Protein AF-A0A9D2U458-F1 (afdb_monomer_lite)

pLDDT: mean 92.17, std 5.58, range [60.75, 97.31]

Radius of gyration: 13.57 Å; chains: 1; bounding box: 36×21×44 Å

Organism: NCBI:txid2838689

Foldseek 3Di:
DDDDPVNLVVVLVVQLVVLVCVLLVVQFPDKDKDWDDDDPDIWIAIWGQGPNDIDGSCRSDVPPVSSVVSGVVNSVRD

Sequence (78 aa):
MDRVFEDEFMEAQSRIIALCVKFAGNRADQVYAYGSIEESSISFNAFFNIDGQIETTNNITADTDAIWDFLDLGEAVK

Structure (mmCIF, N/CA/C/O backbone):
data_AF-A0A9D2U458-F1
#
_ent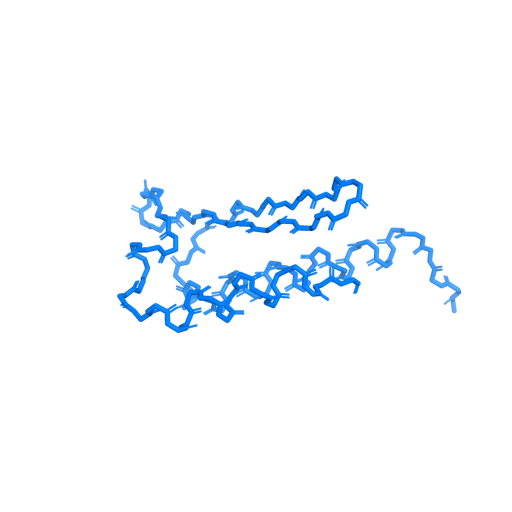ry.id   AF-A0A9D2U458-F1
#
loop_
_atom_site.group_PDB
_atom_site.id
_atom_site.type_symbol
_atom_site.label_atom_id
_atom_site.label_alt_id
_atom_site.label_comp_id
_atom_site.label_asym_id
_atom_site.label_entity_id
_atom_site.label_seq_id
_atom_site.pdbx_PDB_ins_code
_atom_site.Cartn_x
_atom_site.Cartn_y
_atom_site.Cartn_z
_atom_site.occupancy
_atom_site.B_iso_or_equiv
_atom_site.auth_seq_id
_atom_site.auth_comp_id
_atom_site.auth_asym_id
_atom_site.auth_atom_id
_atom_site.pdbx_PDB_model_num
ATOM 1 N N . MET A 1 1 ? 1.866 -1.028 -29.231 1.00 71.12 1 MET A N 1
ATOM 2 C CA . MET A 1 1 ? 2.142 0.314 -28.695 1.00 71.12 1 MET A CA 1
ATOM 3 C C . MET A 1 1 ? 3.295 0.116 -27.746 1.00 71.12 1 MET A C 1
ATOM 5 O O . MET A 1 1 ? 3.160 -0.733 -26.871 1.00 71.12 1 MET A O 1
ATOM 9 N N . ASP A 1 2 ? 4.435 0.746 -28.000 1.00 84.94 2 ASP A N 1
ATOM 10 C CA . ASP A 1 2 ? 5.561 0.655 -27.071 1.00 84.94 2 ASP A CA 1
ATOM 11 C C . ASP A 1 2 ? 5.155 1.328 -25.759 1.00 84.94 2 ASP A C 1
ATOM 13 O O . ASP A 1 2 ? 4.506 2.376 -25.791 1.00 84.94 2 ASP A O 1
ATOM 17 N N . ARG A 1 3 ? 5.462 0.688 -24.626 1.00 88.00 3 ARG A N 1
ATOM 18 C CA . ARG A 1 3 ? 5.143 1.243 -23.308 1.00 88.00 3 ARG A CA 1
ATOM 19 C C . ARG A 1 3 ? 6.029 2.453 -23.056 1.00 88.00 3 ARG A C 1
ATOM 21 O O . ARG A 1 3 ? 7.241 2.386 -23.273 1.00 88.00 3 ARG A O 1
ATOM 28 N N . VAL A 1 4 ? 5.419 3.553 -22.627 1.00 95.38 4 VAL A N 1
ATOM 29 C CA . VAL A 1 4 ? 6.149 4.761 -22.226 1.00 95.38 4 VAL A CA 1
ATOM 30 C C . VAL A 1 4 ? 6.372 4.770 -20.717 1.00 95.38 4 VAL A C 1
ATOM 32 O O . VAL A 1 4 ? 5.803 3.960 -19.986 1.00 95.38 4 VAL A O 1
ATOM 35 N N . PHE A 1 5 ? 7.218 5.682 -20.243 1.00 93.19 5 PHE A N 1
ATOM 36 C CA . PHE A 1 5 ? 7.547 5.804 -18.823 1.00 93.19 5 PHE A CA 1
ATOM 37 C C . PHE A 1 5 ? 6.293 5.905 -17.942 1.00 93.19 5 PHE A C 1
ATOM 39 O O . PHE A 1 5 ? 6.205 5.243 -16.913 1.00 93.19 5 PHE A O 1
ATOM 46 N N . GLU A 1 6 ? 5.304 6.686 -18.370 1.00 95.50 6 GLU A N 1
ATOM 47 C CA . GLU A 1 6 ? 4.053 6.882 -17.647 1.00 95.50 6 GLU A CA 1
ATOM 48 C C . GLU A 1 6 ? 3.247 5.582 -17.519 1.00 95.50 6 GLU A C 1
ATOM 50 O O . GLU A 1 6 ? 2.622 5.370 -16.485 1.00 95.50 6 GLU A O 1
ATOM 55 N N . ASP A 1 7 ? 3.295 4.683 -18.509 1.00 95.00 7 ASP A N 1
ATOM 56 C CA . ASP A 1 7 ? 2.578 3.402 -18.456 1.00 95.00 7 ASP A CA 1
ATOM 57 C C . ASP A 1 7 ? 3.196 2.448 -17.428 1.00 95.00 7 ASP A C 1
ATOM 59 O O . ASP A 1 7 ? 2.477 1.739 -16.722 1.00 95.00 7 ASP A O 1
ATOM 63 N N . GLU A 1 8 ? 4.527 2.405 -17.361 1.00 92.56 8 GLU A N 1
ATOM 64 C CA . GLU A 1 8 ? 5.272 1.610 -16.377 1.00 92.56 8 GLU A CA 1
ATOM 65 C C . GLU A 1 8 ? 5.084 2.193 -14.970 1.00 92.56 8 GLU A C 1
ATOM 67 O O . GLU A 1 8 ? 4.771 1.476 -14.018 1.00 92.56 8 GLU A O 1
ATOM 72 N N . PHE A 1 9 ? 5.181 3.519 -14.841 1.00 90.44 9 PHE A N 1
ATOM 73 C CA . PHE A 1 9 ? 5.003 4.207 -13.567 1.00 90.44 9 PHE A CA 1
ATOM 74 C C . PHE A 1 9 ? 3.581 4.043 -13.017 1.00 90.44 9 PHE A C 1
ATOM 76 O O . PHE A 1 9 ? 3.404 3.729 -11.839 1.00 90.44 9 PHE A O 1
ATOM 83 N N . MET A 1 10 ? 2.561 4.183 -13.868 1.00 93.12 10 MET A N 1
ATOM 84 C CA . MET A 1 10 ? 1.165 3.973 -13.478 1.00 93.12 10 MET A CA 1
ATOM 85 C C . MET A 1 10 ? 0.888 2.525 -13.073 1.00 93.12 10 MET A C 1
ATOM 87 O O . MET A 1 10 ? 0.112 2.296 -12.142 1.00 93.12 10 MET A O 1
ATOM 91 N N . GLU A 1 11 ? 1.514 1.541 -13.725 1.00 93.62 11 GLU A N 1
ATOM 92 C CA . GLU A 1 11 ? 1.404 0.138 -13.314 1.00 93.62 11 GLU A CA 1
ATOM 93 C C . GLU A 1 11 ? 2.018 -0.079 -11.926 1.00 93.62 11 GLU A C 1
ATOM 95 O O . GLU A 1 11 ? 1.364 -0.659 -11.053 1.00 93.62 11 GLU A O 1
ATOM 100 N N . ALA A 1 12 ? 3.231 0.430 -11.694 1.00 90.62 12 ALA A N 1
ATOM 101 C CA . ALA A 1 12 ? 3.904 0.323 -10.402 1.00 90.62 12 ALA A CA 1
ATOM 102 C C . ALA A 1 12 ? 3.074 0.967 -9.279 1.00 90.62 12 ALA A C 1
ATOM 104 O O . ALA A 1 12 ? 2.795 0.329 -8.261 1.00 90.62 12 ALA A O 1
ATOM 105 N N . GLN A 1 13 ? 2.583 2.192 -9.491 1.00 91.44 13 GLN A N 1
ATOM 106 C CA . GLN A 1 13 ? 1.714 2.872 -8.527 1.00 91.44 13 GLN A CA 1
ATOM 107 C C . GLN A 1 13 ? 0.410 2.103 -8.284 1.00 91.44 13 GLN A C 1
ATOM 109 O O . GLN A 1 13 ? -0.004 1.939 -7.137 1.00 91.44 13 GLN A O 1
ATOM 114 N N . SER A 1 14 ? -0.220 1.570 -9.335 1.00 93.94 14 SER A N 1
ATOM 115 C CA . SER A 1 14 ? -1.457 0.788 -9.207 1.00 93.94 14 SER A CA 1
ATOM 116 C C . SER A 1 14 ? -1.250 -0.482 -8.382 1.00 93.94 14 SER A C 1
ATOM 118 O O . SER A 1 14 ? -2.109 -0.836 -7.573 1.00 93.94 14 SER A O 1
ATOM 120 N N . ARG A 1 15 ? -0.097 -1.147 -8.531 1.00 93.69 15 ARG A N 1
ATOM 121 C CA . ARG A 1 15 ? 0.280 -2.320 -7.726 1.00 93.69 15 ARG A CA 1
ATOM 122 C C . ARG A 1 15 ? 0.463 -1.963 -6.251 1.00 93.69 15 ARG A C 1
ATOM 124 O O . ARG A 1 15 ? -0.053 -2.689 -5.402 1.00 93.69 15 ARG A O 1
ATOM 131 N N . ILE A 1 16 ? 1.120 -0.839 -5.949 1.00 93.50 16 ILE A N 1
ATOM 132 C CA . ILE A 1 16 ? 1.275 -0.338 -4.572 1.00 93.50 16 ILE A CA 1
ATOM 133 C C . ILE A 1 16 ? -0.098 -0.075 -3.944 1.00 93.50 16 ILE A C 1
ATOM 135 O O . ILE A 1 16 ? -0.386 -0.555 -2.849 1.00 93.50 16 ILE A O 1
ATOM 139 N N . ILE A 1 17 ? -0.984 0.635 -4.647 1.00 94.88 17 ILE A N 1
ATOM 140 C CA . ILE A 1 17 ? -2.320 0.938 -4.120 1.00 94.88 17 ILE A CA 1
ATOM 141 C C . ILE A 1 17 ? -3.156 -0.335 -3.942 1.00 94.88 17 ILE A C 1
ATOM 143 O O . ILE A 1 17 ? -3.816 -0.481 -2.914 1.00 94.88 17 ILE A O 1
ATOM 147 N N . ALA A 1 18 ? -3.101 -1.285 -4.879 1.00 94.75 18 ALA A N 1
ATOM 148 C CA . ALA A 1 18 ? -3.804 -2.561 -4.750 1.00 94.75 18 ALA A CA 1
ATOM 149 C C . ALA A 1 18 ? -3.332 -3.365 -3.526 1.00 94.75 18 ALA A C 1
ATOM 151 O O . ALA A 1 18 ? -4.159 -3.932 -2.806 1.00 94.75 18 ALA A O 1
ATOM 152 N N . LEU A 1 19 ? -2.020 -3.382 -3.264 1.00 95.12 19 LEU A N 1
ATOM 153 C CA . LEU A 1 19 ? -1.442 -3.996 -2.069 1.00 95.12 19 LEU A CA 1
ATOM 154 C C . LEU A 1 19 ? -1.978 -3.329 -0.794 1.00 95.12 19 LEU A C 1
ATOM 156 O O . LEU A 1 19 ? -2.481 -4.023 0.088 1.00 95.12 19 LEU A O 1
ATOM 160 N N . CYS A 1 20 ? -1.941 -1.997 -0.726 1.00 96.06 20 CYS A N 1
ATOM 161 C CA . CYS A 1 20 ? -2.460 -1.218 0.398 1.00 96.06 20 CYS A CA 1
ATOM 162 C C . CYS A 1 20 ? -3.950 -1.480 0.659 1.00 96.06 20 CYS A C 1
ATOM 164 O O . CYS A 1 20 ? -4.343 -1.765 1.788 1.00 96.06 20 CYS A O 1
ATOM 166 N N . VAL A 1 21 ? -4.788 -1.423 -0.377 1.00 94.50 21 VAL A N 1
ATOM 167 C CA . VAL A 1 21 ? -6.238 -1.649 -0.259 1.00 94.50 21 VAL A CA 1
ATOM 168 C C . VAL A 1 21 ? -6.538 -3.067 0.237 1.00 94.50 21 VAL A C 1
ATOM 170 O O . VAL A 1 21 ? -7.392 -3.250 1.108 1.00 94.50 21 VAL A O 1
ATOM 173 N N . LYS A 1 22 ? -5.792 -4.065 -0.257 1.00 94.38 22 LYS A N 1
ATOM 174 C CA . LYS A 1 22 ? -5.896 -5.452 0.208 1.00 94.38 22 LYS A CA 1
ATOM 175 C C . LYS A 1 22 ? -5.469 -5.594 1.669 1.00 94.38 22 LYS A C 1
ATOM 177 O O . LYS A 1 22 ? -6.189 -6.234 2.429 1.00 94.38 22 LYS A O 1
ATOM 182 N N . PHE A 1 23 ? -4.337 -5.006 2.056 1.00 95.50 23 PHE A N 1
ATOM 183 C CA . PHE A 1 23 ? -3.843 -5.037 3.436 1.00 95.50 23 PHE A CA 1
ATOM 184 C C . PHE A 1 23 ? -4.844 -4.400 4.403 1.00 95.50 23 PHE A C 1
ATOM 186 O O . PHE A 1 23 ? -5.161 -4.970 5.442 1.00 95.50 23 PHE A O 1
ATOM 193 N N . ALA A 1 24 ? -5.427 -3.267 4.010 1.00 95.06 24 ALA A N 1
ATOM 194 C CA . ALA A 1 24 ? -6.479 -2.622 4.776 1.00 95.06 24 ALA A CA 1
ATOM 195 C C . ALA A 1 24 ? -7.801 -3.402 4.769 1.00 95.06 24 ALA A C 1
ATOM 197 O O . ALA A 1 24 ? -8.709 -3.004 5.476 1.00 95.06 24 ALA A O 1
ATOM 198 N N . GLY A 1 25 ? -7.967 -4.478 3.995 1.00 94.69 25 GLY A N 1
ATOM 199 C CA . GLY A 1 25 ? -9.216 -5.242 3.943 1.00 94.69 25 GLY A CA 1
ATOM 200 C C . GLY A 1 25 ? -10.375 -4.492 3.278 1.00 94.69 25 GLY A C 1
ATOM 201 O O . GLY A 1 25 ? -11.519 -4.652 3.695 1.00 94.69 25 GLY A O 1
ATOM 202 N N . ASN A 1 26 ? -10.096 -3.665 2.262 1.00 93.50 26 ASN A N 1
ATOM 203 C CA . ASN A 1 26 ? -11.085 -2.872 1.507 1.00 93.50 26 ASN A CA 1
ATOM 204 C C . ASN A 1 26 ? -11.912 -1.869 2.338 1.00 93.50 26 ASN A C 1
ATOM 206 O O . ASN A 1 26 ? -12.973 -1.437 1.897 1.00 93.50 26 ASN A O 1
ATOM 210 N N . ARG A 1 27 ? -11.439 -1.494 3.528 1.00 94.50 27 ARG A N 1
ATOM 211 C CA . ARG A 1 27 ? -12.103 -0.533 4.436 1.00 94.50 27 ARG A CA 1
ATOM 212 C C . ARG A 1 27 ? -11.400 0.827 4.497 1.00 94.50 27 ARG A C 1
ATOM 214 O O . ARG A 1 27 ? -11.813 1.680 5.265 1.00 94.50 27 ARG A O 1
ATOM 221 N N . ALA A 1 28 ? -10.342 1.029 3.711 1.00 95.25 28 ALA A N 1
ATOM 222 C CA . ALA A 1 28 ? -9.674 2.323 3.609 1.00 95.25 28 ALA A CA 1
ATOM 223 C C . ALA A 1 28 ? -10.398 3.237 2.616 1.00 95.25 28 ALA A C 1
ATOM 225 O O . ALA A 1 28 ? -10.484 2.918 1.430 1.00 95.25 28 ALA A O 1
ATOM 226 N N . ASP A 1 29 ? -10.851 4.393 3.099 1.00 95.50 29 ASP A N 1
ATOM 227 C CA . ASP A 1 29 ? -11.391 5.479 2.279 1.00 95.50 29 ASP A CA 1
ATOM 228 C C . ASP A 1 29 ? -10.278 6.159 1.471 1.00 95.50 29 ASP A C 1
ATOM 230 O O . ASP A 1 29 ? -10.474 6.586 0.332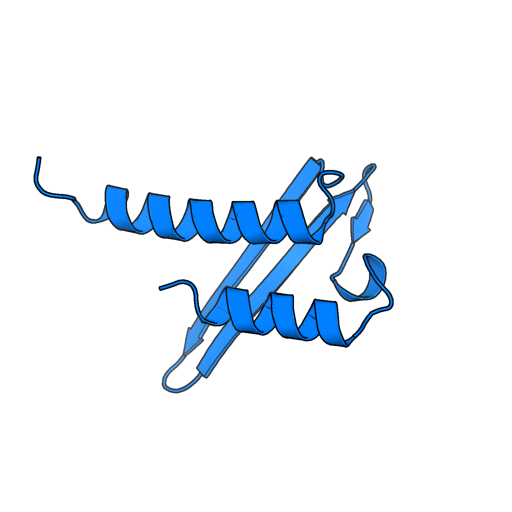 1.00 95.50 29 ASP A O 1
ATOM 234 N N . GLN A 1 30 ? -9.089 6.269 2.072 1.00 96.75 30 GLN A N 1
ATOM 235 C CA . GLN A 1 30 ? -7.901 6.848 1.449 1.00 96.75 30 GLN A CA 1
ATOM 236 C C . GLN A 1 30 ? -6.646 6.072 1.852 1.00 96.75 30 GLN A C 1
ATOM 238 O O . GLN A 1 30 ? -6.517 5.614 2.988 1.00 96.75 30 GLN A O 1
ATOM 243 N N . VAL A 1 31 ? -5.701 5.971 0.917 1.00 96.62 31 VAL A N 1
ATOM 244 C CA . VAL A 1 31 ? -4.381 5.365 1.117 1.00 96.62 31 VAL A CA 1
ATOM 245 C C . VAL A 1 31 ? -3.316 6.439 0.929 1.00 96.62 31 VAL A C 1
ATOM 247 O O . VAL A 1 31 ? -3.306 7.137 -0.084 1.00 96.62 31 VAL A O 1
ATOM 250 N N . TYR A 1 32 ? -2.384 6.516 1.872 1.00 95.69 32 TYR A N 1
ATOM 251 C CA . TYR A 1 32 ? -1.181 7.335 1.787 1.00 95.69 32 TYR A CA 1
ATOM 252 C C . TYR A 1 32 ? 0.017 6.395 1.743 1.00 95.69 32 TYR A C 1
ATOM 254 O O . TYR A 1 32 ? 0.444 5.888 2.777 1.00 95.69 32 TYR A O 1
ATOM 262 N N . ALA A 1 33 ? 0.527 6.123 0.545 1.00 94.25 33 ALA A N 1
ATOM 263 C CA . ALA A 1 33 ? 1.699 5.278 0.354 1.00 94.25 33 ALA A CA 1
ATOM 264 C C . ALA A 1 33 ? 2.968 6.134 0.259 1.00 94.25 33 ALA A C 1
ATOM 266 O O . ALA A 1 33 ? 2.977 7.178 -0.395 1.00 94.25 33 ALA A O 1
ATOM 267 N N . TYR A 1 34 ? 4.037 5.670 0.895 1.00 91.62 34 TYR A N 1
ATOM 268 C CA . TYR A 1 34 ? 5.360 6.273 0.864 1.00 91.62 34 TYR A CA 1
ATOM 269 C C . TYR A 1 34 ? 6.385 5.231 0.428 1.00 91.62 34 TYR A C 1
ATOM 271 O O . TYR A 1 34 ? 6.379 4.105 0.920 1.00 91.62 34 TYR A O 1
ATOM 279 N N . GLY A 1 35 ? 7.278 5.632 -0.472 1.00 89.62 35 GLY A N 1
ATOM 280 C CA . GLY A 1 35 ? 8.434 4.844 -0.872 1.00 89.62 35 GLY A CA 1
ATOM 281 C C . GLY A 1 35 ? 9.660 5.739 -1.019 1.00 89.62 35 GLY A C 1
ATOM 282 O O . GLY A 1 35 ? 9.549 6.845 -1.554 1.00 89.62 35 GLY A O 1
ATOM 283 N N . SER A 1 36 ? 10.817 5.266 -0.565 1.00 89.00 36 SER A N 1
ATOM 284 C CA . SER A 1 36 ? 12.113 5.906 -0.796 1.00 89.00 36 SER A CA 1
ATOM 285 C C . SER A 1 36 ? 13.132 4.906 -1.327 1.00 89.00 36 SER A C 1
ATOM 287 O O . SER A 1 36 ? 13.100 3.717 -1.012 1.00 89.00 36 SER A O 1
ATOM 289 N N . ILE A 1 37 ? 14.031 5.409 -2.170 1.00 88.75 37 ILE A N 1
ATOM 290 C CA . ILE A 1 37 ? 15.186 4.673 -2.675 1.00 88.75 37 ILE A CA 1
ATOM 291 C C . ILE A 1 37 ? 16.401 5.546 -2.376 1.00 88.75 37 ILE A C 1
ATOM 293 O O . ILE A 1 37 ? 16.588 6.591 -2.998 1.00 88.75 37 ILE A O 1
ATOM 297 N N . GLU A 1 38 ? 17.204 5.132 -1.404 1.00 88.69 38 GLU A N 1
ATOM 298 C CA . GLU A 1 38 ? 18.397 5.844 -0.949 1.00 88.69 38 GLU A CA 1
ATOM 299 C C . GLU A 1 38 ? 19.596 4.910 -1.029 1.00 88.69 38 GLU A C 1
ATOM 301 O O . GLU A 1 38 ? 19.637 3.933 -0.298 1.00 88.69 38 GLU A O 1
ATOM 306 N N . GLU A 1 39 ? 20.570 5.206 -1.895 1.00 86.62 39 GLU A N 1
ATOM 307 C CA . GLU A 1 39 ? 21.815 4.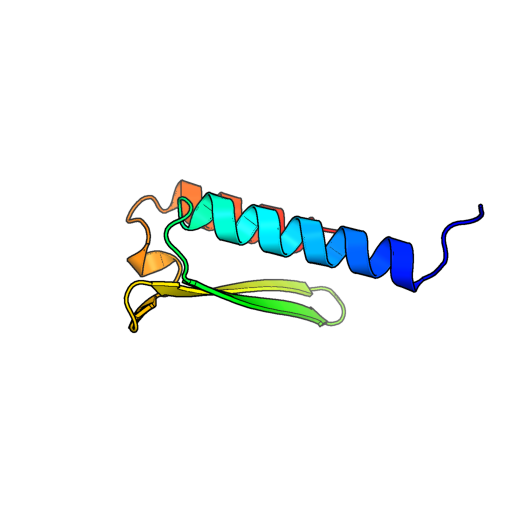444 -2.121 1.00 86.62 39 GLU A CA 1
ATOM 308 C C . GLU A 1 39 ? 21.673 2.905 -2.123 1.00 86.62 39 GLU A C 1
ATOM 310 O O . GLU A 1 39 ? 21.651 2.288 -3.187 1.00 86.62 39 GLU A O 1
ATOM 315 N N . SER A 1 40 ? 21.620 2.285 -0.941 1.00 86.38 40 SER A N 1
ATOM 316 C CA . SER A 1 40 ? 21.549 0.836 -0.706 1.00 86.38 40 SER A CA 1
ATOM 317 C C . SER A 1 40 ? 20.277 0.362 0.015 1.00 86.38 40 SER A C 1
ATOM 319 O O . SER A 1 40 ? 20.152 -0.827 0.298 1.00 86.38 40 SER A O 1
ATOM 321 N N . SER A 1 41 ? 19.338 1.265 0.296 1.00 86.31 41 SER A N 1
ATOM 322 C CA . SER A 1 41 ? 18.095 1.007 1.016 1.00 86.31 41 SER A CA 1
ATOM 323 C C . SER A 1 41 ? 16.895 1.372 0.155 1.00 86.31 41 SER A C 1
ATOM 325 O O . SER A 1 41 ? 16.816 2.460 -0.418 1.00 86.31 41 SER A O 1
ATOM 327 N N . ILE A 1 42 ? 15.944 0.452 0.091 1.00 88.69 42 ILE A N 1
ATOM 328 C CA . ILE A 1 42 ? 14.583 0.733 -0.348 1.00 88.69 42 ILE A CA 1
ATOM 329 C C . ILE A 1 42 ? 13.745 0.707 0.920 1.00 88.69 42 ILE A C 1
ATOM 331 O O . ILE A 1 42 ? 13.989 -0.114 1.799 1.00 88.69 42 ILE A O 1
ATOM 335 N N . SER A 1 43 ? 12.819 1.641 1.061 1.00 90.75 43 SER A N 1
ATOM 336 C CA . SER A 1 43 ? 11.911 1.648 2.200 1.00 90.75 43 SER A CA 1
ATOM 337 C C . SER A 1 43 ? 10.508 1.951 1.733 1.00 90.75 43 SER A C 1
ATOM 339 O O . SER A 1 43 ? 10.298 2.820 0.886 1.00 90.75 43 SER A O 1
ATOM 341 N N . PHE A 1 44 ? 9.547 1.243 2.308 1.00 93.94 44 PHE A N 1
ATOM 342 C CA . PHE A 1 44 ? 8.136 1.419 2.018 1.00 93.94 44 PHE A CA 1
ATOM 343 C C . PHE A 1 44 ? 7.329 1.520 3.311 1.00 93.94 44 PHE A C 1
ATOM 345 O O . PHE A 1 44 ? 7.631 0.869 4.308 1.00 93.94 44 PHE A O 1
ATOM 352 N N . ASN A 1 45 ? 6.292 2.354 3.300 1.00 94.25 45 ASN A N 1
ATOM 353 C CA . ASN A 1 45 ? 5.292 2.379 4.360 1.00 94.25 45 ASN A CA 1
ATOM 354 C C . ASN A 1 45 ? 3.957 2.925 3.836 1.00 94.25 45 ASN A C 1
ATOM 356 O O . ASN A 1 45 ? 3.910 3.598 2.803 1.00 94.25 45 ASN A O 1
ATOM 360 N N . ALA A 1 46 ? 2.871 2.687 4.567 1.00 96.06 46 ALA A N 1
ATOM 361 C CA . ALA A 1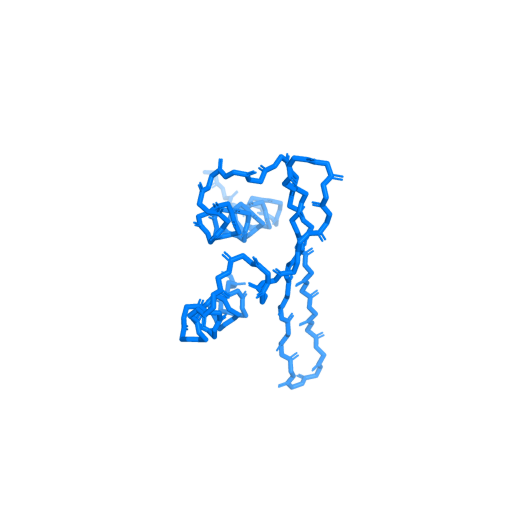 46 ? 1.582 3.284 4.264 1.00 96.06 46 ALA A CA 1
ATOM 362 C C . ALA A 1 46 ? 0.757 3.612 5.512 1.00 96.06 46 ALA A C 1
ATOM 364 O O . ALA A 1 46 ? 0.833 2.946 6.545 1.00 96.06 46 ALA A O 1
ATOM 365 N N . PHE A 1 47 ? -0.087 4.627 5.353 1.00 96.38 47 PHE A N 1
ATOM 366 C CA . PHE A 1 47 ? -1.113 5.033 6.304 1.00 96.38 47 PHE A CA 1
ATOM 367 C C . PHE A 1 47 ? -2.471 5.021 5.615 1.00 96.38 47 PHE A C 1
ATOM 369 O O . PHE A 1 47 ? -2.572 5.205 4.398 1.00 96.38 47 PHE A O 1
ATOM 376 N N . PHE A 1 48 ? -3.523 4.838 6.400 1.00 97.31 48 PHE A N 1
ATOM 377 C CA . PHE A 1 48 ? -4.863 4.605 5.881 1.00 97.31 48 PHE A CA 1
ATOM 378 C C . PHE A 1 48 ? -5.848 5.519 6.583 1.00 97.31 48 PHE A C 1
ATOM 380 O O . PHE A 1 48 ? -5.822 5.617 7.803 1.00 97.31 48 PHE A O 1
ATOM 387 N N . ASN A 1 49 ? -6.724 6.174 5.830 1.00 97.12 49 ASN A N 1
ATOM 388 C CA . ASN A 1 49 ? -7.910 6.783 6.414 1.00 97.12 49 ASN A CA 1
ATOM 389 C C . ASN A 1 49 ? -9.012 5.725 6.446 1.00 97.12 49 ASN A C 1
ATOM 391 O O . ASN A 1 49 ? -9.408 5.240 5.385 1.00 97.12 49 ASN A O 1
ATOM 395 N N . ILE A 1 50 ? -9.459 5.350 7.639 1.00 96.06 50 ILE A N 1
ATOM 396 C CA . ILE A 1 50 ? -10.562 4.415 7.845 1.00 96.06 50 ILE A CA 1
ATOM 397 C C . ILE A 1 50 ? -11.561 5.090 8.776 1.00 96.06 50 ILE A C 1
ATOM 399 O O . ILE A 1 50 ? -11.214 5.432 9.906 1.00 96.06 50 ILE A O 1
ATOM 403 N N . ASP A 1 51 ? -12.787 5.302 8.298 1.00 95.19 51 ASP A N 1
ATOM 404 C CA . ASP A 1 51 ? -13.865 5.923 9.078 1.00 95.19 51 ASP A CA 1
ATOM 405 C C . ASP A 1 51 ? -13.471 7.304 9.652 1.00 95.19 51 ASP A C 1
ATOM 407 O O . ASP A 1 51 ? -13.859 7.690 10.758 1.00 95.19 51 ASP A O 1
ATOM 411 N N . GLY A 1 52 ? -12.668 8.066 8.899 1.00 95.81 52 GLY A N 1
ATOM 412 C CA . GLY A 1 52 ? -12.200 9.401 9.281 1.00 95.81 52 GLY A CA 1
ATOM 413 C C . GLY A 1 52 ? -11.001 9.426 10.236 1.00 95.81 52 GLY A C 1
ATOM 414 O O . GLY A 1 52 ? -10.627 10.510 10.691 1.00 95.81 52 GLY A O 1
ATOM 415 N N . GLN A 1 53 ? -10.396 8.276 10.548 1.00 96.44 53 GLN A N 1
ATOM 416 C CA . GLN A 1 53 ? -9.213 8.166 11.405 1.00 96.44 53 GLN A CA 1
ATOM 417 C C . GLN A 1 53 ? -7.996 7.685 10.618 1.00 96.44 53 GLN A C 1
ATOM 419 O O . GLN A 1 53 ? -8.104 6.826 9.745 1.00 96.44 53 GLN A O 1
ATOM 424 N N . ILE A 1 54 ? -6.824 8.246 10.933 1.00 96.94 54 ILE A N 1
ATOM 425 C CA . ILE A 1 54 ? -5.559 7.826 10.326 1.00 96.94 54 ILE A CA 1
ATOM 426 C C . ILE A 1 54 ? -5.001 6.634 11.097 1.00 96.94 54 ILE A C 1
ATOM 428 O O . ILE A 1 54 ? -4.564 6.773 12.238 1.00 96.94 54 ILE A O 1
ATOM 432 N N . GLU A 1 55 ? -4.972 5.485 10.435 1.00 96.69 55 GLU A N 1
ATOM 433 C CA . GLU A 1 55 ? -4.468 4.226 10.956 1.00 96.69 55 GLU A CA 1
ATOM 434 C C . GLU A 1 55 ? -3.105 3.876 10.356 1.00 96.69 55 GLU A C 1
ATOM 436 O O . GLU A 1 55 ? -2.872 3.984 9.148 1.00 96.69 55 GLU A O 1
ATOM 441 N N . THR A 1 56 ? -2.196 3.435 11.226 1.00 94.94 56 THR A N 1
ATOM 442 C CA . THR A 1 56 ? -0.912 2.835 10.836 1.00 94.94 56 THR A CA 1
ATOM 443 C C . THR A 1 56 ? -1.068 1.324 10.659 1.00 94.94 56 THR A C 1
ATOM 445 O O . THR A 1 56 ? -2.044 0.743 11.133 1.00 94.94 56 THR A O 1
ATOM 448 N N . THR A 1 57 ? -0.099 0.655 10.030 1.00 93.00 57 THR A N 1
ATOM 449 C CA . THR A 1 57 ? -0.121 -0.809 9.841 1.00 93.00 57 THR A CA 1
ATOM 450 C C . THR A 1 57 ? -0.359 -1.584 11.143 1.00 93.00 57 THR A C 1
ATOM 452 O O . THR A 1 57 ? -1.195 -2.485 11.170 1.00 93.00 57 THR A O 1
ATOM 455 N N . ASN A 1 58 ? 0.279 -1.158 12.238 1.00 92.12 58 ASN A N 1
ATOM 456 C CA . ASN A 1 58 ? 0.133 -1.747 13.576 1.00 92.12 58 ASN A CA 1
ATOM 457 C C . ASN A 1 58 ? -1.271 -1.590 14.185 1.00 92.12 58 ASN A C 1
ATOM 459 O O . ASN A 1 58 ? -1.617 -2.309 15.119 1.00 92.12 58 ASN A O 1
ATOM 463 N N . ASN A 1 59 ? -2.077 -0.649 13.690 1.00 93.50 59 ASN A N 1
ATOM 464 C CA . ASN A 1 59 ? -3.453 -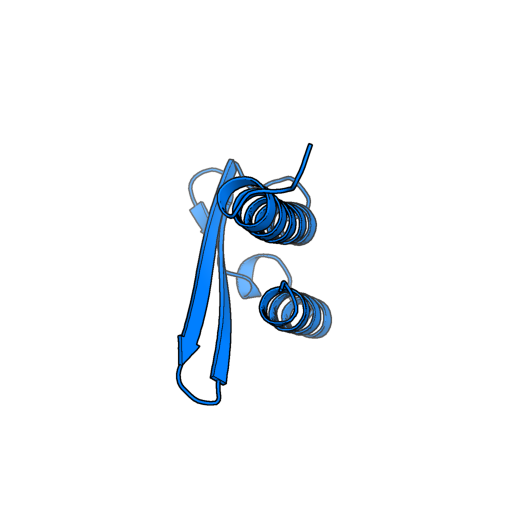0.464 14.152 1.00 93.50 59 ASN A CA 1
ATOM 465 C C . ASN A 1 59 ? -4.462 -1.256 13.308 1.00 93.50 59 ASN A C 1
ATOM 467 O O . ASN A 1 59 ? -5.592 -1.478 13.742 1.00 93.50 59 ASN A O 1
ATOM 471 N N . ILE A 1 60 ? -4.076 -1.675 12.098 1.00 91.69 60 ILE A N 1
ATOM 472 C CA . ILE A 1 60 ? -4.945 -2.438 11.194 1.00 91.69 60 ILE A CA 1
ATOM 473 C C . ILE A 1 60 ? -5.005 -3.903 11.609 1.00 91.69 60 ILE A C 1
ATOM 475 O O . ILE A 1 60 ? -6.077 -4.510 11.582 1.00 91.69 60 ILE A O 1
ATOM 479 N N . THR A 1 61 ? -3.868 -4.471 12.003 1.00 90.75 61 THR A N 1
ATOM 480 C CA . THR A 1 61 ? -3.766 -5.860 12.444 1.00 90.75 61 THR A CA 1
ATOM 481 C C . THR A 1 61 ? -2.741 -5.999 13.563 1.00 90.75 61 THR A C 1
ATOM 483 O O . THR A 1 61 ? -1.760 -5.266 13.611 1.00 90.75 61 THR A O 1
ATOM 486 N N . ALA A 1 62 ? -2.972 -6.960 14.459 1.00 91.25 62 ALA A N 1
ATOM 487 C CA . ALA A 1 62 ? -1.993 -7.382 15.462 1.00 91.25 62 ALA A CA 1
ATOM 488 C C . ALA A 1 62 ? -1.082 -8.517 14.951 1.00 91.25 62 ALA A C 1
ATOM 490 O O . ALA A 1 62 ? -0.200 -8.972 15.678 1.00 91.25 62 ALA A O 1
ATOM 491 N N . ASP A 1 63 ? -1.324 -9.002 13.730 1.00 93.94 63 ASP A N 1
ATOM 492 C CA . ASP A 1 63 ? -0.506 -10.017 13.076 1.00 93.94 63 ASP A CA 1
ATOM 493 C C . ASP A 1 63 ? 0.769 -9.382 12.513 1.00 93.94 63 ASP A C 1
ATOM 495 O O . ASP A 1 63 ? 0.770 -8.771 11.444 1.00 93.94 63 ASP A O 1
ATOM 499 N N . THR A 1 64 ? 1.850 -9.516 13.273 1.00 92.56 64 THR A N 1
ATOM 500 C CA . THR A 1 64 ? 3.167 -8.990 12.921 1.00 92.56 64 THR A CA 1
ATOM 501 C C . THR A 1 64 ? 3.698 -9.574 11.612 1.00 92.56 64 THR A C 1
ATOM 503 O O . THR A 1 64 ? 4.341 -8.844 10.861 1.00 92.56 64 THR A O 1
ATOM 506 N N . ASP A 1 65 ? 3.411 -10.841 11.301 1.00 94.69 65 ASP A N 1
ATOM 507 C CA . ASP A 1 65 ? 3.896 -11.477 10.070 1.00 94.69 65 ASP A CA 1
ATOM 508 C C . ASP A 1 65 ? 3.209 -10.851 8.852 1.00 94.69 65 ASP A C 1
ATOM 510 O O . ASP A 1 65 ? 3.868 -10.477 7.886 1.00 94.69 65 ASP A O 1
ATOM 514 N N . ALA A 1 66 ? 1.899 -10.602 8.944 1.00 93.19 66 ALA A N 1
ATOM 515 C CA . ALA A 1 66 ? 1.163 -9.893 7.900 1.00 93.19 66 ALA A CA 1
ATOM 516 C C . ALA A 1 66 ? 1.674 -8.457 7.671 1.00 93.19 66 ALA A C 1
ATOM 518 O O . ALA A 1 66 ? 1.612 -7.953 6.547 1.00 93.19 66 ALA A O 1
ATOM 519 N N . ILE A 1 67 ? 2.164 -7.785 8.721 1.00 94.50 67 ILE A N 1
ATOM 520 C CA . ILE A 1 67 ? 2.762 -6.447 8.607 1.00 94.50 67 ILE A CA 1
ATOM 521 C C . ILE A 1 67 ? 4.105 -6.521 7.879 1.00 94.50 67 ILE A C 1
ATOM 523 O O . ILE A 1 67 ? 4.327 -5.728 6.967 1.00 94.50 67 ILE A O 1
ATOM 527 N N . TRP A 1 68 ? 4.982 -7.459 8.245 1.00 94.00 68 TRP A N 1
ATOM 528 C CA . TRP A 1 68 ? 6.268 -7.629 7.562 1.00 94.00 68 TRP A CA 1
ATOM 529 C C . TRP A 1 68 ? 6.087 -8.030 6.101 1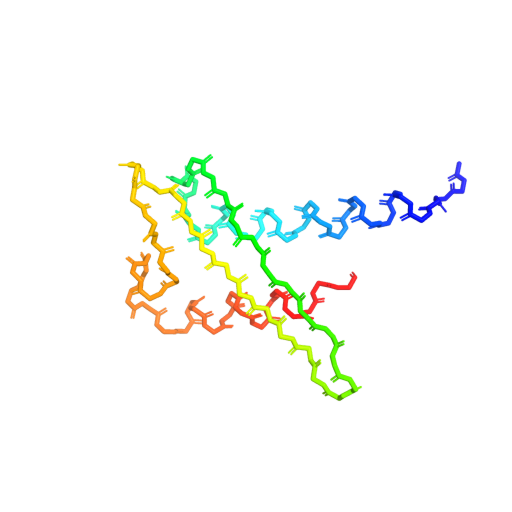.00 94.00 68 TRP A C 1
ATOM 531 O O . TRP A 1 68 ? 6.666 -7.385 5.233 1.00 94.00 68 TRP A O 1
ATOM 541 N N . ASP A 1 69 ? 5.198 -8.984 5.817 1.00 94.12 69 ASP A N 1
ATOM 542 C CA . ASP A 1 69 ? 4.855 -9.375 4.448 1.00 94.12 69 ASP A CA 1
ATOM 543 C C . ASP A 1 69 ? 4.383 -8.169 3.624 1.00 94.12 69 ASP A C 1
ATOM 545 O O . ASP A 1 69 ? 4.758 -8.007 2.464 1.00 94.12 69 ASP A O 1
ATOM 549 N N . PHE A 1 70 ? 3.560 -7.296 4.213 1.00 94.62 70 PHE A N 1
ATOM 550 C CA . PHE A 1 70 ? 3.103 -6.075 3.556 1.00 94.62 70 PHE A CA 1
ATOM 551 C C . PHE A 1 70 ? 4.251 -5.109 3.241 1.00 94.62 70 PHE A C 1
ATOM 553 O O . PHE A 1 70 ? 4.297 -4.569 2.132 1.00 94.62 70 PHE A O 1
ATOM 560 N N . LEU A 1 71 ? 5.162 -4.894 4.193 1.00 93.75 71 LEU A N 1
ATOM 561 C CA . LEU A 1 71 ? 6.297 -3.989 4.020 1.00 93.75 71 LEU A CA 1
ATOM 562 C C . LEU A 1 71 ? 7.273 -4.518 2.959 1.00 93.75 71 LEU A C 1
ATOM 564 O O . LEU A 1 71 ? 7.572 -3.803 2.001 1.00 93.75 71 LEU A O 1
ATOM 568 N N . ASP A 1 72 ? 7.661 -5.790 3.060 1.00 93.06 72 ASP A N 1
ATOM 569 C CA . ASP A 1 72 ? 8.582 -6.456 2.132 1.00 93.06 72 ASP A CA 1
ATOM 570 C C . ASP A 1 72 ? 8.021 -6.489 0.703 1.00 93.06 72 ASP A C 1
ATOM 572 O O . ASP A 1 72 ? 8.726 -6.211 -0.273 1.00 93.06 72 ASP A O 1
ATOM 576 N N . LEU A 1 73 ? 6.724 -6.791 0.555 1.00 92.12 73 LEU A N 1
ATOM 577 C CA . LEU A 1 73 ? 6.067 -6.768 -0.752 1.00 92.12 73 LEU A CA 1
ATOM 578 C C . LEU A 1 73 ? 6.061 -5.367 -1.361 1.00 92.12 73 LEU A C 1
ATOM 580 O O . LEU A 1 73 ? 6.211 -5.251 -2.577 1.00 92.12 73 LEU A O 1
ATOM 584 N N . GLY A 1 74 ? 5.893 -4.324 -0.544 1.00 88.19 74 GLY A N 1
ATOM 585 C CA . GLY A 1 74 ? 5.928 -2.935 -0.993 1.00 88.19 74 GLY A CA 1
ATOM 586 C C . GLY A 1 74 ? 7.305 -2.506 -1.501 1.00 88.19 74 GLY A C 1
ATOM 587 O O . GLY A 1 74 ? 7.392 -1.875 -2.553 1.00 88.19 74 GLY A O 1
ATOM 588 N N . GLU A 1 75 ? 8.381 -2.915 -0.826 1.00 88.94 75 GLU A N 1
ATOM 589 C CA . GLU A 1 75 ? 9.765 -2.666 -1.269 1.00 88.94 75 GLU A CA 1
ATOM 590 C C . GLU A 1 75 ? 10.126 -3.434 -2.552 1.00 88.94 75 GLU A C 1
ATOM 592 O O . GLU A 1 75 ? 10.968 -3.000 -3.346 1.00 88.94 75 GLU A O 1
ATOM 597 N N . ALA A 1 76 ? 9.468 -4.570 -2.790 1.00 86.19 76 ALA A N 1
ATOM 598 C CA . ALA A 1 76 ? 9.668 -5.394 -3.975 1.00 86.19 76 ALA A CA 1
ATOM 599 C C . ALA A 1 76 ? 8.893 -4.911 -5.218 1.00 86.19 76 ALA A C 1
ATOM 601 O O . ALA A 1 76 ? 9.117 -5.451 -6.310 1.00 86.19 76 ALA A O 1
ATOM 602 N N . VAL A 1 77 ? 7.993 -3.920 -5.099 1.00 75.75 77 VAL A N 1
ATOM 603 C CA . VAL A 1 77 ? 7.278 -3.358 -6.257 1.00 75.75 77 VAL A CA 1
ATOM 604 C C . VAL A 1 77 ? 8.239 -2.504 -7.088 1.00 75.75 77 VAL A C 1
ATOM 606 O O . VAL A 1 77 ? 8.411 -1.312 -6.855 1.00 75.75 77 VAL A O 1
ATOM 609 N N . LYS A 1 78 ? 8.871 -3.149 -8.069 1.00 60.75 78 LYS A N 1
ATOM 610 C CA . LYS A 1 78 ? 9.605 -2.527 -9.176 1.00 60.75 78 LYS A CA 1
ATOM 611 C C . LYS A 1 78 ? 8.772 -2.570 -10.447 1.00 60.75 78 LYS A C 1
ATOM 613 O O . LYS A 1 78 ? 8.000 -3.555 -10.603 1.00 60.75 78 LYS A O 1
#

Secondary structure (DSSP, 8-state):
-PPPHHHHHHHHHHHHHHHHHHHTTT--SEEEEEEEEETTEEEEEEEEEETTEEEEHHHH-S-HHHHHHHHHHHHT--